Protein AF-A0A060BVT8-F1 (afdb_monomer_lite)

Secondary structure (DSSP, 8-state):
-TTS--HHHHHHHHHHHHHHHHHHHHHTT-SEEEEEES-TTTTT-HHHHHHHHHHHHTT--SEEEEEEETT-TTT---GGGSSEEEEE--PPTT-HHHHHHHHHHHHTT-

pLDDT: mean 96.64, std 4.92, range [56.16, 98.88]

Structure (mmCIF, N/CA/C/O backbone):
data_AF-A0A060BVT8-F1
#
_entry.id   AF-A0A060BVT8-F1
#
loop_
_atom_site.group_PDB
_atom_site.id
_atom_site.type_symbol
_atom_site.label_atom_id
_atom_site.label_alt_id
_atom_site.label_comp_id
_atom_site.label_asym_id
_atom_site.label_entity_id
_atom_site.label_seq_id
_atom_site.pdbx_PDB_ins_code
_atom_site.Cartn_x
_atom_site.Cartn_y
_atom_site.Cartn_z
_atom_site.occupancy
_atom_site.B_iso_or_equiv
_atom_site.auth_seq_id
_atom_site.auth_comp_id
_atom_site.auth_asym_id
_atom_site.auth_atom_id
_atom_site.pdbx_PDB_model_num
ATOM 1 N N . MET A 1 1 ? 22.708 14.848 -7.211 1.00 56.16 1 MET A N 1
ATOM 2 C CA . MET A 1 1 ? 24.062 15.004 -7.795 1.00 56.16 1 MET A CA 1
ATOM 3 C C . MET A 1 1 ? 24.484 13.706 -8.469 1.00 56.16 1 MET A C 1
ATOM 5 O O . MET A 1 1 ? 23.975 12.660 -8.077 1.00 56.16 1 MET A O 1
ATOM 9 N N . PRO A 1 2 ? 25.387 13.716 -9.464 1.00 77.25 2 PRO A N 1
ATOM 10 C CA . PRO A 1 2 ? 25.990 12.476 -9.952 1.00 77.25 2 PRO A CA 1
ATOM 11 C C . PRO A 1 2 ? 26.591 11.683 -8.779 1.00 77.25 2 PRO A C 1
ATOM 13 O O . PRO A 1 2 ? 27.374 12.239 -8.013 1.00 77.25 2 PRO A O 1
ATOM 16 N N . GLY A 1 3 ? 26.193 10.418 -8.620 1.00 85.56 3 GLY A N 1
ATOM 17 C CA . GLY A 1 3 ? 26.667 9.530 -7.548 1.00 85.56 3 GLY A CA 1
ATOM 18 C C . GLY A 1 3 ? 25.861 9.546 -6.241 1.00 85.56 3 GLY A C 1
ATOM 19 O O . GLY A 1 3 ? 26.160 8.748 -5.358 1.00 85.56 3 GLY A O 1
ATOM 20 N N . GLU A 1 4 ? 24.839 10.395 -6.104 1.00 91.50 4 GLU A N 1
ATOM 21 C CA . GLU A 1 4 ? 23.924 10.336 -4.953 1.00 91.50 4 GLU A CA 1
ATOM 22 C C . GLU A 1 4 ? 22.841 9.261 -5.134 1.00 91.50 4 GLU A C 1
ATOM 24 O O . GLU A 1 4 ? 22.400 9.028 -6.265 1.00 91.50 4 GLU A O 1
ATOM 29 N N . PRO A 1 5 ? 22.379 8.634 -4.034 1.00 93.00 5 PRO A N 1
ATOM 30 C CA . PRO A 1 5 ? 21.299 7.661 -4.083 1.00 93.00 5 PRO A CA 1
ATOM 31 C C . PRO A 1 5 ? 19.998 8.301 -4.579 1.00 93.00 5 PRO A C 1
ATOM 33 O O . PRO A 1 5 ? 19.650 9.421 -4.197 1.00 93.00 5 PRO A O 1
ATOM 36 N N . THR A 1 6 ? 19.261 7.574 -5.417 1.00 96.19 6 THR A N 1
ATOM 37 C CA . THR A 1 6 ? 17.996 8.042 -5.997 1.00 96.19 6 THR A CA 1
ATOM 38 C C . THR A 1 6 ? 16.804 7.228 -5.508 1.00 96.19 6 THR A C 1
ATOM 40 O O . THR A 1 6 ? 16.924 6.063 -5.125 1.00 96.19 6 THR A O 1
ATOM 43 N N . TRP A 1 7 ? 15.610 7.818 -5.603 1.00 96.75 7 TRP A N 1
ATOM 44 C CA . TRP A 1 7 ? 14.359 7.089 -5.388 1.00 96.75 7 TRP A CA 1
ATOM 45 C C . TRP A 1 7 ? 14.207 5.891 -6.317 1.00 96.75 7 TRP A C 1
ATOM 47 O O . TRP A 1 7 ? 13.639 4.885 -5.924 1.00 96.75 7 TRP A O 1
ATOM 57 N N . GLU A 1 8 ? 14.709 5.978 -7.546 1.00 95.94 8 GLU A N 1
ATOM 58 C CA . GLU A 1 8 ? 14.673 4.855 -8.480 1.00 95.94 8 GLU A CA 1
ATOM 59 C C . GLU A 1 8 ? 15.509 3.674 -7.983 1.00 95.94 8 GLU A C 1
ATOM 61 O O . GLU A 1 8 ? 15.018 2.550 -7.973 1.00 95.94 8 GLU A O 1
ATOM 66 N N . GLN A 1 9 ? 16.725 3.928 -7.493 1.00 96.94 9 GLN A N 1
ATOM 67 C CA . GLN A 1 9 ? 17.570 2.881 -6.913 1.00 96.94 9 GLN A CA 1
ATOM 68 C C . GLN A 1 9 ? 16.936 2.276 -5.658 1.00 96.94 9 GLN A C 1
ATOM 70 O O . GLN A 1 9 ? 16.948 1.059 -5.488 1.00 96.94 9 GLN A O 1
ATOM 75 N N . TRP A 1 10 ? 16.357 3.119 -4.800 1.00 98.00 10 TRP A N 1
ATOM 76 C CA . TRP A 1 10 ? 15.683 2.657 -3.591 1.00 98.00 10 TRP A CA 1
ATOM 77 C C . TRP A 1 10 ? 14.454 1.796 -3.916 1.00 98.00 10 TRP A C 1
ATOM 79 O O . TRP A 1 10 ? 14.347 0.689 -3.400 1.00 98.00 10 TRP A O 1
ATOM 89 N N . PHE A 1 11 ? 13.567 2.250 -4.812 1.00 98.44 11 PHE A N 1
ATOM 90 C CA . PHE A 1 11 ? 12.366 1.496 -5.194 1.00 98.44 11 PHE A CA 1
ATOM 91 C C . PHE A 1 11 ? 12.697 0.213 -5.957 1.00 98.44 11 PHE A C 1
ATOM 93 O O . PHE A 1 11 ? 11.959 -0.753 -5.821 1.00 98.44 11 PHE A O 1
ATOM 100 N N . ALA A 1 12 ? 13.795 0.170 -6.717 1.00 98.06 12 ALA A N 1
ATOM 101 C CA . ALA A 1 12 ? 14.254 -1.071 -7.334 1.00 98.06 12 ALA A CA 1
ATOM 102 C C . ALA A 1 12 ? 14.640 -2.106 -6.264 1.00 98.06 12 ALA A C 1
ATOM 104 O O . ALA A 1 12 ? 14.135 -3.223 -6.278 1.00 98.06 12 ALA A O 1
ATOM 105 N N . ALA A 1 13 ? 15.472 -1.721 -5.290 1.00 98.31 13 ALA A N 1
ATOM 106 C CA . ALA A 1 13 ? 15.884 -2.626 -4.216 1.00 98.31 13 ALA A CA 1
ATOM 107 C C . ALA A 1 13 ? 14.714 -3.032 -3.303 1.00 98.31 13 ALA A C 1
ATOM 109 O O . ALA A 1 13 ? 14.588 -4.196 -2.928 1.00 98.31 13 ALA A O 1
ATOM 110 N N . TYR A 1 14 ? 13.849 -2.078 -2.957 1.00 98.69 14 TYR A N 1
ATOM 111 C CA . TYR A 1 14 ? 12.656 -2.333 -2.155 1.00 98.69 14 TYR A CA 1
ATOM 112 C C . TYR A 1 14 ? 11.645 -3.214 -2.896 1.00 98.69 14 TYR A C 1
ATOM 114 O O . TYR A 1 14 ? 11.069 -4.121 -2.304 1.00 98.69 14 TYR A O 1
ATOM 122 N N . GLY A 1 15 ? 11.470 -2.990 -4.199 1.00 98.62 15 GLY A N 1
ATOM 123 C CA . GLY A 1 15 ? 10.571 -3.776 -5.033 1.00 98.62 15 GLY A CA 1
ATOM 124 C C . GLY A 1 15 ? 10.954 -5.249 -5.086 1.00 98.62 15 GLY A C 1
ATOM 125 O O . GLY A 1 15 ? 10.082 -6.091 -4.914 1.00 98.62 15 GLY A O 1
ATOM 126 N N . GLU A 1 16 ? 12.244 -5.577 -5.211 1.00 98.69 16 GLU A N 1
ATOM 127 C CA . GLU A 1 16 ? 12.707 -6.974 -5.150 1.00 98.69 16 GLU A CA 1
ATOM 128 C C . GLU A 1 16 ? 12.328 -7.655 -3.824 1.00 98.69 16 GLU A C 1
ATOM 130 O O . GLU A 1 16 ? 11.846 -8.787 -3.821 1.00 98.69 16 GLU A O 1
ATOM 135 N N . LEU A 1 17 ? 12.480 -6.948 -2.696 1.00 98.62 17 LEU A N 1
ATOM 136 C CA . LEU A 1 17 ? 12.087 -7.459 -1.379 1.00 98.62 17 LEU A CA 1
ATOM 137 C C . LEU A 1 17 ? 10.576 -7.727 -1.302 1.00 98.62 17 LEU A C 1
ATOM 139 O O . LEU A 1 17 ? 10.155 -8.780 -0.822 1.00 98.62 17 LEU A O 1
ATOM 143 N N . VAL A 1 18 ? 9.762 -6.777 -1.763 1.00 98.81 18 VAL A N 1
ATOM 144 C CA . VAL A 1 18 ? 8.297 -6.891 -1.723 1.00 98.81 18 VAL A CA 1
ATOM 145 C C . VAL A 1 18 ? 7.801 -7.977 -2.680 1.00 98.81 18 VAL A C 1
ATOM 147 O O . VAL A 1 18 ? 6.891 -8.719 -2.324 1.00 98.81 18 VAL A O 1
ATOM 150 N N . LEU A 1 19 ? 8.412 -8.126 -3.858 1.00 98.81 19 LEU A N 1
ATOM 151 C CA . LEU A 1 19 ? 8.060 -9.179 -4.814 1.00 98.81 19 LEU A CA 1
ATOM 152 C C . LEU A 1 19 ? 8.397 -10.574 -4.296 1.00 98.81 19 LEU A C 1
ATOM 154 O O . LEU A 1 19 ? 7.628 -11.504 -4.524 1.00 98.81 19 LEU A O 1
ATOM 158 N N . GLU A 1 20 ? 9.507 -10.732 -3.577 1.00 98.69 20 GLU A N 1
ATOM 159 C CA . GLU A 1 20 ? 9.816 -12.007 -2.931 1.00 98.69 20 GLU A CA 1
ATOM 160 C C . GLU A 1 20 ? 8.779 -12.347 -1.854 1.00 98.69 20 GLU A C 1
ATOM 162 O O . GLU A 1 20 ? 8.248 -13.458 -1.832 1.00 98.69 20 GLU A O 1
ATOM 167 N N . ALA A 1 21 ? 8.402 -11.368 -1.026 1.00 98.75 21 ALA A N 1
ATOM 168 C CA . ALA A 1 21 ? 7.323 -11.543 -0.057 1.00 98.75 21 ALA A CA 1
ATOM 169 C C . ALA A 1 21 ? 5.976 -11.857 -0.734 1.00 98.75 21 ALA A C 1
ATOM 171 O O . ALA A 1 21 ? 5.223 -12.684 -0.226 1.00 98.75 21 ALA A O 1
ATOM 172 N N . ALA A 1 22 ? 5.688 -11.252 -1.889 1.00 98.88 22 ALA A N 1
ATOM 173 C CA . ALA A 1 22 ? 4.472 -11.504 -2.659 1.00 98.88 22 ALA A CA 1
ATOM 174 C C . ALA A 1 22 ? 4.413 -12.935 -3.213 1.00 98.88 22 ALA A C 1
ATOM 176 O O . ALA A 1 22 ? 3.370 -13.577 -3.124 1.00 98.88 22 ALA A O 1
ATOM 177 N N . ARG A 1 23 ? 5.533 -13.473 -3.715 1.00 98.81 23 ARG A N 1
ATOM 178 C CA . ARG A 1 23 ? 5.612 -14.880 -4.153 1.00 98.81 23 ARG A CA 1
ATOM 179 C C . ARG A 1 23 ? 5.379 -15.847 -2.996 1.00 98.81 23 ARG A C 1
ATOM 181 O O . ARG A 1 23 ? 4.651 -16.819 -3.162 1.00 98.81 23 ARG A O 1
ATOM 188 N N . VAL A 1 24 ? 5.953 -15.559 -1.826 1.00 98.81 24 VAL A N 1
ATOM 189 C CA . VAL A 1 24 ? 5.706 -16.355 -0.614 1.00 98.81 24 VAL A CA 1
ATOM 190 C C . VAL A 1 24 ? 4.239 -16.254 -0.196 1.00 98.81 24 VAL A C 1
ATOM 192 O O . VAL A 1 24 ? 3.632 -17.271 0.120 1.00 98.81 24 VAL A O 1
ATOM 195 N N . ALA A 1 25 ? 3.654 -15.053 -0.223 1.00 98.81 25 ALA A N 1
ATOM 196 C CA . ALA A 1 25 ? 2.245 -14.832 0.095 1.00 98.81 25 ALA A CA 1
ATOM 197 C C . ALA A 1 25 ? 1.315 -15.627 -0.836 1.00 98.81 25 ALA A C 1
ATOM 199 O O . ALA A 1 25 ? 0.351 -16.223 -0.359 1.00 98.81 25 ALA A O 1
ATOM 200 N N . GLU A 1 26 ? 1.631 -15.691 -2.131 1.00 98.81 26 GLU A N 1
ATOM 201 C CA . GLU A 1 26 ? 0.915 -16.528 -3.099 1.00 98.81 26 GLU A CA 1
ATOM 202 C C . GLU A 1 26 ? 1.069 -18.022 -2.773 1.00 98.81 26 GLU A C 1
ATOM 204 O O . GLU A 1 26 ? 0.075 -18.741 -2.705 1.00 98.81 26 GLU A O 1
ATOM 209 N N . GLU A 1 27 ? 2.294 -18.490 -2.509 1.00 98.75 27 GLU A N 1
ATOM 210 C CA . GLU A 1 27 ? 2.575 -19.903 -2.210 1.00 98.75 27 GLU A CA 1
ATOM 211 C C . GLU A 1 27 ? 1.824 -20.402 -0.968 1.00 98.75 27 GLU A C 1
ATOM 213 O O . GLU A 1 27 ? 1.288 -21.513 -0.965 1.00 98.75 27 GLU A O 1
ATOM 218 N N . VAL A 1 28 ? 1.766 -19.585 0.086 1.00 98.62 28 VAL A N 1
ATOM 219 C CA . VAL A 1 28 ? 1.086 -19.950 1.338 1.00 98.62 28 VAL A CA 1
ATOM 220 C C . VAL A 1 28 ? -0.415 -19.654 1.317 1.00 98.62 28 VAL A C 1
ATOM 222 O O . VAL A 1 28 ? -1.102 -19.986 2.282 1.00 98.62 28 VAL A O 1
ATOM 225 N N . GLY A 1 29 ? -0.928 -19.036 0.248 1.00 98.50 29 GLY A N 1
ATOM 226 C CA . GLY A 1 29 ? -2.329 -18.636 0.138 1.00 98.50 29 GLY A CA 1
ATOM 227 C C . GLY A 1 29 ? -2.737 -17.560 1.146 1.00 98.50 29 GLY A C 1
ATOM 228 O O . GLY A 1 29 ? -3.847 -17.612 1.670 1.00 98.50 29 GLY A O 1
ATOM 229 N N . ALA A 1 30 ? -1.844 -16.613 1.450 1.00 98.62 30 ALA A N 1
ATOM 230 C CA . ALA A 1 30 ? -2.140 -15.510 2.358 1.00 98.62 30 ALA A CA 1
ATOM 231 C C . ALA A 1 30 ? -3.296 -14.655 1.818 1.00 98.62 30 ALA A C 1
ATOM 233 O O . ALA A 1 30 ? -3.312 -14.285 0.642 1.00 98.62 30 ALA A O 1
ATOM 234 N N . GLU A 1 31 ? -4.236 -14.282 2.686 1.00 98.50 31 GLU A N 1
ATOM 235 C CA . GLU A 1 31 ? -5.439 -13.547 2.287 1.00 98.50 31 GLU A CA 1
ATOM 236 C C . GLU A 1 31 ? -5.150 -12.097 1.879 1.00 98.50 31 GLU A C 1
ATOM 238 O O . GLU A 1 31 ? -5.885 -11.524 1.071 1.00 98.50 31 GLU A O 1
ATOM 243 N N . MET A 1 32 ? -4.096 -11.498 2.441 1.00 98.62 32 MET A N 1
ATOM 244 C CA . MET A 1 32 ? -3.720 -10.115 2.169 1.00 98.62 32 MET A CA 1
ATOM 245 C C . MET A 1 32 ? -2.213 -9.875 2.322 1.00 98.62 32 MET A C 1
ATOM 247 O O . MET A 1 32 ? -1.579 -10.389 3.246 1.00 98.62 32 MET A O 1
ATOM 251 N N . LEU A 1 33 ? -1.666 -9.012 1.464 1.00 98.81 33 LEU A N 1
ATOM 252 C CA . LEU A 1 33 ? -0.291 -8.521 1.501 1.00 98.81 33 LEU A CA 1
ATOM 253 C C . LEU A 1 33 ? -0.262 -6.998 1.676 1.00 98.81 33 LEU A C 1
ATOM 255 O O . LEU A 1 33 ? -0.913 -6.254 0.944 1.00 98.81 33 LEU A O 1
ATOM 259 N N . CYS A 1 34 ? 0.562 -6.525 2.610 1.00 98.69 34 CYS A N 1
ATOM 260 C CA . CYS A 1 34 ? 0.841 -5.105 2.797 1.00 98.69 34 CYS A CA 1
ATOM 261 C C . CYS A 1 34 ? 2.148 -4.725 2.088 1.00 98.69 34 CYS A C 1
ATOM 263 O O . CYS A 1 34 ? 3.215 -5.210 2.467 1.00 98.69 34 CYS A O 1
ATOM 265 N N . VAL A 1 35 ? 2.080 -3.860 1.071 1.00 98.56 35 VAL A N 1
ATOM 266 C CA . VAL A 1 35 ? 3.247 -3.503 0.236 1.00 98.56 35 VAL A CA 1
ATOM 267 C C . VAL A 1 35 ? 4.128 -2.411 0.837 1.00 98.56 35 VAL A C 1
ATOM 269 O O . VAL A 1 35 ? 5.166 -2.093 0.268 1.00 98.56 35 VAL A O 1
ATOM 272 N N . GLY A 1 36 ? 3.728 -1.826 1.968 1.00 98.38 36 GLY A N 1
ATOM 273 C CA . GLY A 1 36 ? 4.497 -0.798 2.661 1.00 98.38 36 GLY A CA 1
ATOM 274 C C . GLY A 1 36 ? 3.842 -0.325 3.953 1.00 98.38 36 GLY A C 1
ATOM 275 O O . GLY A 1 36 ? 2.634 -0.458 4.128 1.00 98.38 36 GLY A O 1
ATOM 276 N N . CYS A 1 37 ? 4.657 0.212 4.862 1.00 98.38 37 CYS A N 1
ATOM 277 C CA . CYS A 1 37 ? 4.231 0.640 6.191 1.00 98.38 37 CYS A CA 1
ATOM 278 C C . CYS A 1 37 ? 4.880 1.982 6.560 1.00 98.38 37 CYS A C 1
ATOM 280 O O . CYS A 1 37 ? 6.102 2.063 6.654 1.00 98.38 37 CYS A O 1
ATOM 282 N N . GLU A 1 38 ? 4.060 3.018 6.748 1.00 97.94 38 GLU A N 1
ATOM 283 C CA . GLU A 1 38 ? 4.424 4.350 7.257 1.00 97.94 38 GLU A CA 1
ATOM 284 C C . GLU A 1 38 ? 5.540 5.054 6.468 1.00 97.94 38 GLU A C 1
ATOM 286 O O . GLU A 1 38 ? 6.361 5.794 7.018 1.00 97.94 38 GLU A O 1
ATOM 291 N N . MET A 1 39 ? 5.575 4.871 5.147 1.00 97.50 39 MET A N 1
ATOM 292 C CA . MET A 1 39 ? 6.644 5.401 4.299 1.00 97.50 39 MET A CA 1
ATOM 293 C C . MET A 1 39 ? 6.397 6.867 3.912 1.00 97.50 39 MET A C 1
ATOM 295 O O . MET A 1 39 ? 6.512 7.238 2.749 1.00 97.50 39 MET A O 1
ATOM 299 N N . VAL A 1 40 ? 6.118 7.728 4.899 1.00 97.00 40 VAL A N 1
ATOM 300 C CA . VAL A 1 40 ? 5.621 9.111 4.716 1.00 97.00 40 VAL A CA 1
ATOM 301 C C . VAL A 1 40 ? 6.431 9.923 3.699 1.00 97.00 40 VAL A C 1
ATOM 303 O O . VAL A 1 40 ? 5.889 10.657 2.876 1.00 97.00 40 VAL A O 1
ATOM 306 N N . MET A 1 41 ? 7.758 9.776 3.709 1.00 97.19 41 MET A N 1
ATOM 307 C CA . MET A 1 41 ? 8.642 10.507 2.790 1.00 97.19 41 MET A CA 1
ATOM 308 C C . MET A 1 41 ? 8.582 10.005 1.340 1.00 97.19 41 MET A C 1
ATOM 310 O O . MET A 1 41 ? 8.979 10.736 0.430 1.00 97.19 41 MET A O 1
ATOM 314 N N . SER A 1 42 ? 8.124 8.773 1.116 1.00 97.44 42 SER A N 1
ATOM 315 C CA . SER A 1 42 ? 7.942 8.185 -0.210 1.00 97.44 42 SER A CA 1
ATOM 316 C C . SER A 1 42 ? 6.490 8.194 -0.687 1.00 97.44 42 SER A C 1
ATOM 318 O O . SER A 1 42 ? 6.279 7.888 -1.856 1.00 97.44 42 SER A O 1
ATOM 320 N N . ASP A 1 43 ? 5.506 8.585 0.133 1.00 96.81 43 ASP A N 1
ATOM 321 C CA . ASP A 1 43 ? 4.081 8.623 -0.253 1.00 96.81 43 ASP A CA 1
ATOM 322 C C . ASP A 1 43 ? 3.855 9.396 -1.565 1.00 96.81 43 ASP A C 1
ATOM 324 O O . ASP A 1 43 ? 3.122 8.943 -2.443 1.00 96.81 43 ASP A O 1
ATOM 328 N N . GLY A 1 44 ? 4.569 10.516 -1.745 1.00 97.12 44 GLY A N 1
ATOM 329 C CA . GLY A 1 44 ? 4.526 11.339 -2.960 1.00 97.12 44 GLY A CA 1
ATOM 330 C C . GLY A 1 44 ? 5.242 10.744 -4.183 1.00 97.12 44 GLY A C 1
ATOM 331 O O . GLY A 1 44 ? 5.203 11.330 -5.264 1.00 97.12 44 GLY A O 1
ATOM 332 N N . GLN A 1 45 ? 5.900 9.588 -4.060 1.00 98.00 45 GLN A N 1
ATOM 333 C CA . GLN A 1 45 ? 6.491 8.844 -5.181 1.00 98.00 45 GLN A CA 1
ATOM 334 C C . GLN A 1 45 ? 5.434 7.979 -5.889 1.00 98.00 45 GLN A C 1
ATOM 336 O O . GLN A 1 45 ? 5.681 6.817 -6.206 1.00 98.00 45 GLN A O 1
ATOM 341 N N . GLU A 1 46 ? 4.263 8.561 -6.159 1.00 98.06 46 GLU A N 1
ATOM 342 C CA . GLU A 1 46 ? 3.056 7.884 -6.651 1.00 98.06 46 GLU A CA 1
ATOM 343 C C . GLU A 1 46 ? 3.328 6.938 -7.830 1.00 98.06 46 GLU A C 1
ATOM 345 O O . GLU A 1 46 ? 2.986 5.759 -7.777 1.00 98.06 46 GLU A O 1
ATOM 350 N N . ALA A 1 47 ? 4.010 7.411 -8.879 1.00 98.50 47 ALA A N 1
ATOM 351 C CA . ALA A 1 47 ? 4.290 6.588 -10.059 1.00 98.50 47 ALA A CA 1
ATOM 352 C C . ALA A 1 47 ? 5.117 5.328 -9.735 1.00 98.50 47 ALA A C 1
ATOM 354 O O . ALA A 1 47 ? 4.981 4.305 -10.405 1.00 98.50 47 ALA A O 1
ATOM 355 N N . ARG A 1 48 ? 5.974 5.389 -8.707 1.00 98.62 48 ARG A N 1
ATOM 356 C CA . ARG A 1 48 ? 6.804 4.258 -8.272 1.00 98.62 48 ARG A CA 1
ATOM 357 C C . ARG A 1 48 ? 6.004 3.280 -7.416 1.00 98.62 48 ARG A C 1
ATOM 359 O O . ARG A 1 48 ? 6.128 2.080 -7.632 1.00 98.62 48 ARG A O 1
ATOM 366 N N . TRP A 1 49 ? 5.145 3.781 -6.528 1.00 98.69 49 TRP A N 1
ATOM 367 C CA . TRP A 1 49 ? 4.206 2.952 -5.768 1.00 98.69 49 TRP A CA 1
ATOM 368 C C . TRP A 1 49 ? 3.237 2.202 -6.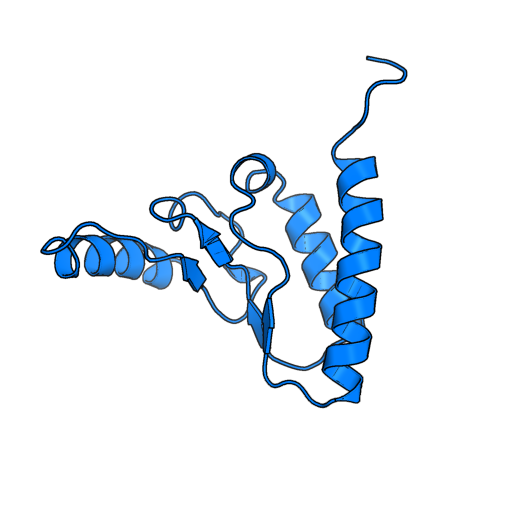678 1.00 98.69 49 TRP A C 1
ATOM 370 O O . TRP A 1 49 ? 3.126 0.984 -6.574 1.00 98.69 49 TRP A O 1
ATOM 380 N N . ARG A 1 50 ? 2.620 2.892 -7.644 1.00 98.75 50 ARG A N 1
ATOM 381 C CA . ARG A 1 50 ? 1.728 2.263 -8.631 1.00 98.75 50 ARG A CA 1
ATOM 382 C C . ARG A 1 50 ? 2.432 1.172 -9.43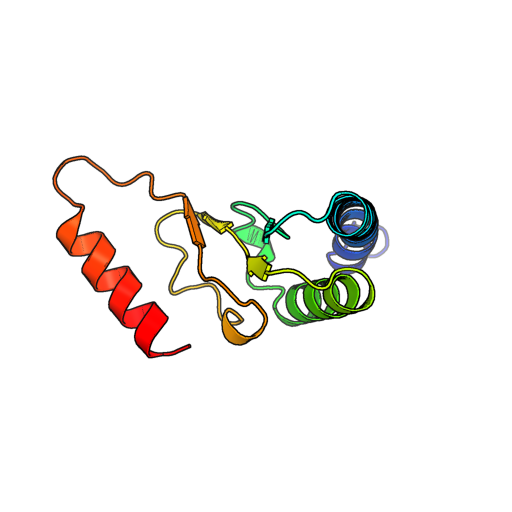4 1.00 98.75 50 ARG A C 1
ATOM 384 O O . ARG A 1 50 ? 1.861 0.106 -9.644 1.00 98.75 50 ARG A O 1
ATOM 391 N N . ARG A 1 51 ? 3.680 1.416 -9.854 1.00 98.75 51 ARG A N 1
ATOM 392 C CA . ARG A 1 51 ? 4.492 0.401 -10.538 1.00 98.75 51 ARG A CA 1
ATOM 393 C C . ARG A 1 51 ? 4.750 -0.810 -9.641 1.00 98.75 51 ARG A C 1
ATOM 395 O O . ARG A 1 51 ? 4.524 -1.925 -10.086 1.00 98.75 51 ARG A O 1
ATOM 402 N N . LEU A 1 52 ? 5.164 -0.592 -8.392 1.00 98.88 52 LEU A N 1
ATOM 403 C CA . LEU A 1 52 ? 5.395 -1.678 -7.440 1.00 98.88 52 LEU A CA 1
ATOM 404 C C . LEU A 1 52 ? 4.129 -2.515 -7.217 1.00 98.88 52 LEU A C 1
ATOM 406 O O . LEU A 1 52 ? 4.191 -3.738 -7.261 1.00 98.88 52 LEU A O 1
ATOM 410 N N . VAL A 1 53 ? 2.977 -1.871 -7.025 1.00 98.81 53 VAL A N 1
ATOM 411 C CA . VAL A 1 53 ? 1.704 -2.582 -6.864 1.00 98.81 53 VAL A CA 1
ATOM 412 C C . VAL A 1 53 ? 1.367 -3.391 -8.118 1.00 98.81 53 VAL A C 1
ATOM 414 O O . VAL A 1 53 ? 0.996 -4.554 -7.998 1.00 98.81 53 VAL A O 1
ATOM 417 N N . ALA A 1 54 ? 1.556 -2.835 -9.318 1.00 98.81 54 ALA A N 1
ATOM 418 C CA . ALA A 1 54 ? 1.349 -3.575 -10.564 1.00 98.81 54 ALA A CA 1
ATOM 419 C C . ALA A 1 54 ? 2.278 -4.799 -10.683 1.00 98.81 54 ALA A C 1
ATOM 421 O O . ALA A 1 54 ? 1.819 -5.876 -11.066 1.00 98.81 54 ALA A O 1
ATOM 422 N N . ASP A 1 55 ? 3.552 -4.656 -10.309 1.00 98.81 55 ASP A N 1
ATOM 423 C CA . ASP A 1 55 ? 4.517 -5.758 -10.306 1.00 98.81 55 ASP A CA 1
ATOM 424 C C . ASP A 1 55 ? 4.113 -6.842 -9.279 1.00 98.81 55 ASP A C 1
ATOM 426 O O . ASP A 1 55 ? 4.180 -8.033 -9.580 1.00 98.81 55 ASP A O 1
ATOM 430 N N . VAL A 1 56 ? 3.617 -6.452 -8.095 1.00 98.88 56 VAL A N 1
ATOM 431 C CA . VAL A 1 56 ? 3.077 -7.376 -7.074 1.00 98.88 56 VAL A CA 1
ATOM 432 C C . VAL A 1 56 ? 1.872 -8.149 -7.606 1.00 98.88 56 VAL A C 1
ATOM 434 O O . VAL A 1 56 ? 1.817 -9.368 -7.459 1.00 98.88 56 VAL A O 1
ATOM 437 N N . ARG A 1 57 ? 0.935 -7.480 -8.287 1.00 98.75 57 ARG A N 1
ATOM 438 C CA . ARG A 1 57 ? -0.247 -8.129 -8.886 1.00 98.75 57 ARG A CA 1
ATOM 439 C C . ARG A 1 57 ? 0.096 -9.154 -9.959 1.00 98.75 57 ARG A C 1
ATOM 441 O O . ARG A 1 57 ? -0.704 -10.044 -10.222 1.00 98.75 57 ARG A O 1
ATOM 448 N N . ALA A 1 58 ? 1.265 -9.042 -10.587 1.00 98.69 58 ALA A N 1
ATOM 449 C CA . ALA A 1 58 ? 1.714 -10.031 -11.558 1.00 98.69 58 ALA A CA 1
ATOM 450 C C . ALA A 1 58 ? 2.107 -11.372 -10.908 1.00 98.69 58 ALA A C 1
ATOM 452 O O . ALA A 1 58 ? 2.206 -12.372 -11.618 1.00 98.69 58 ALA A O 1
ATOM 453 N N . VAL A 1 59 ? 2.346 -11.399 -9.589 1.00 98.75 59 VAL A N 1
ATOM 454 C CA . VAL A 1 59 ? 2.835 -12.585 -8.861 1.00 98.75 59 VAL A CA 1
ATOM 455 C C . VAL A 1 59 ? 1.998 -12.976 -7.641 1.00 98.75 59 VAL A C 1
ATOM 457 O O . VAL A 1 59 ? 2.240 -14.041 -7.086 1.00 98.75 59 VAL A O 1
ATOM 460 N N . TYR A 1 60 ? 1.041 -12.145 -7.225 1.00 98.88 60 TYR A N 1
ATOM 461 C CA . TYR A 1 60 ? 0.177 -12.381 -6.070 1.00 98.88 60 TYR A CA 1
ATOM 462 C C . TYR A 1 60 ? -1.276 -12.013 -6.387 1.00 98.88 60 TYR A C 1
ATOM 464 O O . TYR A 1 60 ? -1.561 -10.918 -6.881 1.00 98.88 60 TYR A O 1
ATOM 472 N N . SER A 1 61 ? -2.186 -12.943 -6.102 1.00 98.56 61 SER A N 1
ATOM 473 C CA . SER A 1 61 ? -3.602 -12.880 -6.484 1.00 98.56 61 SER A CA 1
ATOM 474 C C . SER A 1 61 ? -4.547 -12.428 -5.364 1.00 98.56 61 SER A C 1
ATOM 476 O O . SER A 1 61 ? -5.708 -12.118 -5.640 1.00 98.56 61 SER A O 1
ATOM 478 N N . GLY A 1 62 ? -4.068 -12.379 -4.116 1.00 98.62 62 GLY A N 1
ATOM 479 C CA . GLY A 1 62 ? -4.852 -11.951 -2.957 1.00 98.62 62 GLY A CA 1
ATOM 480 C C . GLY A 1 62 ? -4.996 -10.431 -2.823 1.00 98.62 62 GLY A C 1
ATOM 481 O O . GLY A 1 62 ? -4.668 -9.660 -3.733 1.00 98.62 62 GLY A O 1
ATOM 482 N N . LEU A 1 63 ? -5.508 -9.995 -1.667 1.00 98.81 63 LEU A N 1
ATOM 483 C CA . LEU A 1 63 ? -5.760 -8.578 -1.404 1.00 98.81 63 LEU A CA 1
ATOM 484 C C . LEU A 1 63 ? -4.452 -7.815 -1.198 1.00 98.81 63 LEU A C 1
ATOM 486 O O . LEU A 1 63 ? -3.581 -8.245 -0.446 1.00 98.81 63 LEU A O 1
ATOM 490 N N . VAL A 1 64 ? -4.323 -6.644 -1.806 1.00 98.81 64 VAL A N 1
ATOM 491 C CA . VAL A 1 64 ? -3.160 -5.769 -1.627 1.00 98.81 64 VAL A CA 1
ATOM 492 C C . VAL A 1 64 ? -3.573 -4.527 -0.846 1.00 98.81 64 VAL A C 1
ATOM 494 O O . VAL A 1 64 ? -4.580 -3.901 -1.165 1.00 98.81 64 VAL A O 1
ATOM 497 N N . THR A 1 65 ? -2.778 -4.150 0.156 1.00 98.75 65 THR A N 1
ATOM 498 C CA . THR A 1 65 ? -2.962 -2.927 0.954 1.00 98.75 65 THR A CA 1
ATOM 499 C C . THR A 1 65 ? -1.657 -2.144 1.081 1.00 98.75 65 THR A C 1
ATOM 501 O O . THR A 1 65 ? -0.565 -2.694 0.912 1.00 98.75 65 THR A O 1
ATOM 504 N N . TYR A 1 66 ? -1.762 -0.867 1.436 1.00 98.69 66 TYR A N 1
ATOM 505 C CA . TYR A 1 66 ? -0.651 -0.044 1.912 1.00 98.69 66 TYR A CA 1
ATOM 506 C C . TYR A 1 66 ? -1.029 0.569 3.258 1.00 98.69 66 TYR A C 1
ATOM 508 O O . TYR A 1 66 ? -2.108 1.134 3.388 1.00 98.69 66 TYR A O 1
ATOM 516 N N . ASN A 1 67 ? -0.153 0.464 4.256 1.00 98.56 67 ASN A N 1
ATOM 517 C CA . ASN A 1 67 ? -0.403 0.999 5.588 1.00 98.56 67 ASN A CA 1
ATOM 518 C C . ASN A 1 67 ? 0.257 2.376 5.728 1.00 98.56 67 ASN A C 1
ATOM 520 O O . ASN A 1 67 ? 1.456 2.447 6.002 1.00 98.56 67 ASN A O 1
ATOM 524 N N . CYS A 1 68 ? -0.490 3.473 5.610 1.00 97.69 68 CYS A N 1
ATOM 525 C CA . CYS A 1 68 ? 0.077 4.806 5.853 1.00 97.69 68 CYS A CA 1
ATOM 526 C C . CYS A 1 68 ? 0.208 5.116 7.361 1.00 97.69 68 CYS A C 1
ATOM 528 O O . CYS A 1 68 ? -0.390 4.447 8.204 1.00 97.69 68 CYS A O 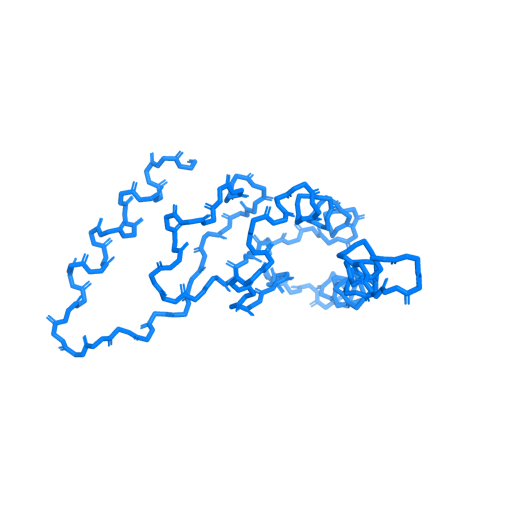1
ATOM 530 N N . ASP A 1 69 ? 0.983 6.144 7.724 1.00 97.88 69 ASP A N 1
ATOM 531 C CA . ASP A 1 69 ? 0.998 6.635 9.113 1.00 97.88 69 ASP A CA 1
ATOM 532 C C . ASP A 1 69 ? -0.313 7.374 9.440 1.00 97.88 69 ASP A C 1
ATOM 534 O O . ASP A 1 69 ? -1.034 7.836 8.546 1.00 97.88 69 ASP A O 1
ATOM 538 N N . LYS A 1 70 ? -0.610 7.518 10.735 1.00 94.94 70 LYS A N 1
ATOM 539 C CA . LYS A 1 70 ? -1.682 8.390 11.233 1.00 94.94 70 LYS A CA 1
ATOM 540 C C . LYS A 1 70 ? -1.590 9.780 10.597 1.00 94.94 70 LYS A C 1
ATOM 542 O O . LYS A 1 70 ? -0.507 10.358 10.444 1.00 94.94 70 LYS A O 1
ATOM 547 N N . TYR A 1 71 ? -2.745 10.346 10.273 1.00 96.12 71 TYR A N 1
ATOM 548 C CA . TYR A 1 71 ? -2.864 11.663 9.638 1.00 96.12 71 TYR A CA 1
ATOM 549 C C . TYR A 1 71 ? -2.276 11.770 8.221 1.00 96.12 71 TYR A C 1
ATOM 551 O O . TYR A 1 71 ? -2.126 12.888 7.728 1.00 96.12 71 TYR A O 1
ATOM 559 N N . GLN A 1 72 ? -1.914 10.655 7.575 1.00 97.12 72 GLN A N 1
ATOM 560 C CA . GLN A 1 72 ? -1.478 10.649 6.171 1.00 97.12 72 GLN A CA 1
ATOM 561 C C . GLN A 1 72 ? -2.546 10.121 5.207 1.00 97.12 72 GLN A C 1
ATOM 563 O O . GLN A 1 72 ? -2.317 10.135 4.000 1.00 97.12 72 GLN A O 1
ATOM 568 N N . GLU A 1 73 ? -3.710 9.683 5.695 1.00 97.12 73 GLU A N 1
ATOM 569 C CA . GLU A 1 73 ? -4.747 9.068 4.856 1.00 97.12 73 GLU A CA 1
ATOM 570 C C . GLU A 1 73 ? -5.163 9.959 3.678 1.00 97.12 73 GLU A C 1
ATOM 572 O O . GLU A 1 73 ? -5.331 9.467 2.569 1.00 97.12 73 GLU A O 1
ATOM 577 N N . ASP A 1 74 ? -5.257 11.273 3.891 1.00 95.19 74 ASP A N 1
ATOM 578 C CA . ASP A 1 74 ? -5.611 12.274 2.878 1.00 95.19 74 ASP A CA 1
ATOM 579 C C . ASP A 1 74 ? -4.430 12.726 2.000 1.00 95.19 74 ASP A C 1
ATOM 581 O O . ASP A 1 74 ? -4.618 13.488 1.051 1.00 95.19 74 ASP A O 1
ATOM 585 N N . ARG A 1 75 ? -3.209 12.281 2.315 1.00 95.19 75 ARG A N 1
ATOM 586 C CA . ARG A 1 75 ? -1.975 12.635 1.596 1.00 95.19 75 ARG A CA 1
ATOM 587 C C . ARG A 1 75 ? -1.526 11.566 0.614 1.00 95.19 75 ARG A C 1
ATOM 589 O O . ARG A 1 75 ? -0.828 11.888 -0.346 1.00 95.19 75 ARG A O 1
ATOM 596 N N . VAL A 1 76 ? -1.921 10.319 0.838 1.00 97.19 76 VAL A N 1
ATOM 597 C CA . VAL A 1 76 ? -1.737 9.241 -0.132 1.00 97.19 76 VAL A CA 1
ATOM 598 C C . VAL A 1 76 ? -2.762 9.427 -1.255 1.00 97.19 76 VAL A C 1
ATOM 600 O O . VAL A 1 76 ? -3.966 9.360 -1.037 1.00 97.19 76 VAL A O 1
ATOM 603 N N . THR A 1 77 ? -2.281 9.691 -2.470 1.00 96.50 77 THR A N 1
ATOM 604 C CA . THR A 1 77 ? -3.113 10.029 -3.645 1.00 96.50 77 THR A CA 1
ATOM 605 C C . THR A 1 77 ? -3.396 8.848 -4.570 1.00 96.50 77 THR A C 1
ATOM 607 O O . THR A 1 77 ? -3.999 9.024 -5.624 1.00 96.50 77 THR A O 1
ATOM 610 N N . TRP A 1 78 ? -2.934 7.653 -4.207 1.00 97.56 78 TRP A N 1
ATOM 611 C CA . TRP A 1 78 ? -2.920 6.473 -5.074 1.00 97.56 78 TRP A CA 1
ATOM 612 C C . TRP A 1 78 ? -3.634 5.265 -4.467 1.00 97.56 78 TRP A C 1
ATOM 614 O O . TRP A 1 78 ? -3.362 4.128 -4.847 1.00 97.56 78 TRP A O 1
ATOM 624 N N . TRP A 1 79 ? -4.561 5.504 -3.536 1.00 98.12 79 TRP A N 1
ATOM 625 C CA . TRP A 1 79 ? -5.361 4.451 -2.910 1.00 98.12 79 TRP A CA 1
ATOM 626 C C . TRP A 1 79 ? -6.119 3.577 -3.919 1.00 98.12 79 TRP A C 1
ATOM 628 O O . TRP A 1 79 ? -6.300 2.394 -3.663 1.00 98.12 79 TRP A O 1
ATOM 638 N N . ASP A 1 80 ? -6.460 4.109 -5.096 1.00 97.56 80 ASP A N 1
ATOM 639 C CA . ASP A 1 80 ? -7.111 3.375 -6.189 1.00 97.56 80 ASP A CA 1
ATOM 640 C C . ASP A 1 80 ? -6.264 2.220 -6.764 1.00 97.56 80 ASP A C 1
ATOM 642 O O . ASP A 1 80 ? -6.776 1.370 -7.490 1.00 97.56 80 ASP A O 1
ATOM 646 N N . ALA A 1 81 ? -4.962 2.172 -6.460 1.00 98.25 81 ALA A N 1
ATOM 647 C CA . ALA A 1 81 ? -4.089 1.082 -6.887 1.00 98.25 81 ALA A CA 1
ATOM 648 C C . ALA A 1 81 ? -4.183 -0.169 -5.988 1.00 98.25 81 ALA A C 1
ATOM 650 O O . ALA A 1 81 ? -3.772 -1.252 -6.413 1.00 98.25 81 ALA A O 1
ATOM 651 N N . VAL A 1 82 ? -4.686 -0.038 -4.756 1.00 98.56 82 VAL A N 1
ATOM 652 C CA . VAL A 1 82 ? -4.769 -1.120 -3.758 1.00 98.56 82 VAL A CA 1
ATOM 653 C C . VAL A 1 82 ? -6.229 -1.501 -3.481 1.00 98.56 82 VAL A C 1
ATOM 655 O O . VAL A 1 82 ? -7.140 -0.756 -3.820 1.00 98.56 82 VAL A O 1
ATOM 658 N N . ASP A 1 83 ? -6.471 -2.673 -2.888 1.00 98.25 83 ASP A N 1
ATOM 659 C CA . ASP A 1 83 ? -7.841 -3.139 -2.595 1.00 98.25 83 ASP A CA 1
ATOM 660 C C . ASP A 1 83 ? -8.379 -2.598 -1.273 1.00 98.25 83 ASP A C 1
ATOM 662 O O . ASP A 1 83 ? -9.589 -2.501 -1.072 1.00 98.25 83 ASP A O 1
ATOM 666 N N . VAL A 1 84 ? -7.472 -2.322 -0.336 1.00 97.94 84 VAL A N 1
ATOM 667 C CA . VAL A 1 84 ? -7.800 -1.932 1.031 1.00 97.94 84 VAL A CA 1
ATOM 668 C C . VAL A 1 84 ? -6.995 -0.690 1.388 1.00 97.94 84 VAL A C 1
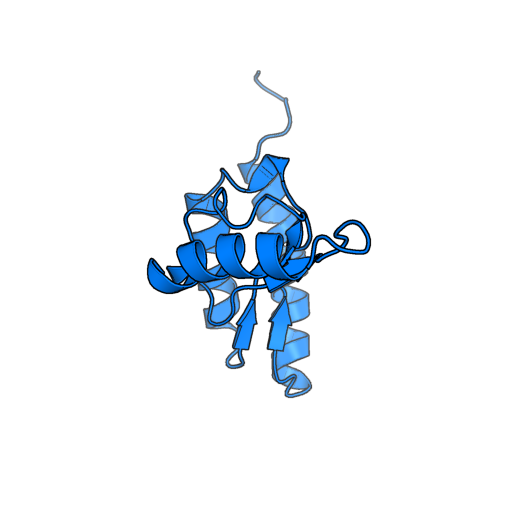ATOM 670 O O . VAL A 1 84 ? -5.782 -0.634 1.187 1.00 97.94 84 VAL A O 1
ATOM 673 N N . VAL A 1 85 ? -7.685 0.312 1.928 1.00 97.25 85 VAL A N 1
ATOM 674 C CA . VAL A 1 85 ? -7.059 1.469 2.572 1.00 97.25 85 VAL A CA 1
ATOM 675 C C . VAL A 1 85 ? -6.757 1.083 4.015 1.00 97.25 85 VAL A C 1
ATOM 677 O O . VAL A 1 85 ? -7.665 0.687 4.749 1.00 97.25 85 VAL A O 1
ATOM 680 N N . SER A 1 86 ? -5.499 1.196 4.444 1.00 97.75 86 SER A N 1
ATOM 681 C CA . SER A 1 86 ? -5.125 0.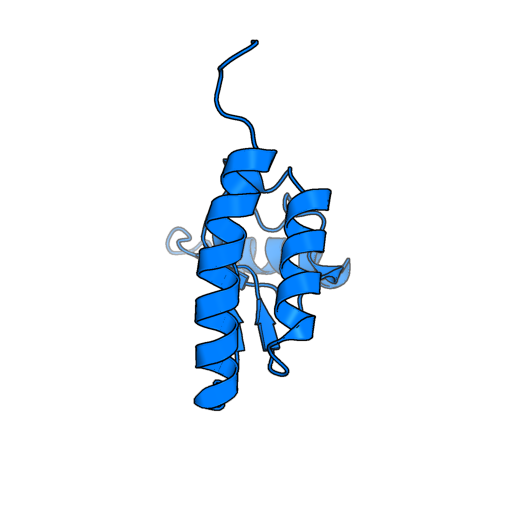940 5.835 1.00 97.75 86 SER A CA 1
ATOM 682 C C . SER A 1 86 ? -4.200 2.017 6.397 1.00 97.75 86 SER A C 1
ATOM 684 O O . SER A 1 86 ? -3.411 2.639 5.685 1.00 97.75 86 SER A O 1
ATOM 686 N N . SER A 1 87 ? -4.298 2.249 7.706 1.00 97.31 87 SER A N 1
ATOM 687 C CA . SER A 1 87 ? -3.416 3.172 8.414 1.00 97.31 87 SER A CA 1
ATOM 688 C C . SER A 1 87 ? -3.087 2.694 9.823 1.00 97.31 87 SER A C 1
ATOM 690 O O . SER A 1 87 ? -3.860 1.982 10.474 1.00 97.31 87 SER A O 1
ATOM 692 N N . SER A 1 88 ? -1.928 3.122 10.314 1.00 97.44 88 SER A N 1
ATOM 693 C CA . SER A 1 88 ? -1.538 2.956 11.711 1.00 97.44 88 SER A CA 1
ATOM 694 C C . SER A 1 88 ? -2.294 3.942 12.597 1.00 97.44 88 SER A C 1
ATOM 696 O O . SER A 1 88 ? -1.833 5.054 12.857 1.00 97.44 88 SER A O 1
ATOM 698 N N . GLY A 1 89 ? -3.463 3.532 13.085 1.00 96.06 89 GLY A N 1
ATOM 699 C CA . GLY A 1 89 ? -4.386 4.368 13.861 1.00 96.06 89 GLY A CA 1
ATOM 700 C C . GLY A 1 89 ? -3.957 4.694 15.299 1.00 96.06 89 GLY A C 1
ATOM 701 O O . GLY A 1 89 ? -4.766 4.574 16.219 1.00 96.06 89 GLY A O 1
ATOM 702 N N . TYR A 1 90 ? -2.706 5.108 15.526 1.00 95.69 90 TYR A N 1
ATOM 703 C CA . TYR A 1 90 ? -2.204 5.542 16.838 1.00 95.69 90 TYR A CA 1
ATOM 704 C C . TYR A 1 90 ? -2.719 6.945 17.211 1.00 95.69 90 TYR A C 1
ATOM 706 O O . TYR A 1 90 ? -1.954 7.908 17.329 1.00 95.69 90 TYR A O 1
ATOM 714 N N . TYR A 1 91 ? -4.036 7.058 17.379 1.00 96.62 91 TYR A N 1
ATOM 715 C CA . TYR A 1 91 ? -4.734 8.294 17.715 1.00 96.62 91 TYR A CA 1
ATOM 716 C C . TYR A 1 91 ? -4.798 8.539 19.230 1.00 96.62 91 TYR A C 1
ATOM 718 O O . TYR A 1 91 ? -4.901 7.585 20.005 1.00 96.62 91 TYR A O 1
ATOM 726 N N . PRO A 1 92 ? -4.763 9.807 19.686 1.00 97.19 92 PRO A N 1
ATOM 727 C CA . PRO A 1 92 ? -4.969 10.139 21.091 1.00 97.19 92 PRO A CA 1
ATOM 728 C C . PRO A 1 92 ? -6.306 9.611 21.630 1.00 97.19 92 PRO A C 1
ATOM 730 O O . PRO A 1 92 ? -7.341 9.676 20.960 1.00 97.19 92 PRO A O 1
ATOM 733 N N . THR A 1 93 ? -6.308 9.146 22.879 1.00 96.94 93 THR A N 1
ATOM 734 C CA . THR A 1 93 ? -7.532 8.722 23.571 1.00 96.94 93 THR A CA 1
ATOM 735 C C . THR A 1 93 ? -8.593 9.825 23.534 1.00 96.94 93 THR A C 1
ATOM 737 O O . THR A 1 93 ? -8.299 10.981 23.826 1.00 96.94 93 THR A O 1
ATOM 740 N N . GLY A 1 94 ? -9.833 9.460 23.202 1.00 97.19 94 GLY A N 1
ATOM 741 C CA . GLY A 1 94 ? -10.963 10.394 23.127 1.00 97.19 94 GLY A CA 1
ATOM 742 C C . GLY A 1 94 ? -11.106 11.140 21.797 1.00 97.19 94 GLY A C 1
ATOM 743 O O . GLY A 1 94 ? -12.034 11.925 21.669 1.00 97.19 94 GLY A O 1
ATOM 744 N N . THR A 1 95 ? -10.243 10.879 20.807 1.00 97.12 95 THR A N 1
ATOM 745 C CA . THR A 1 95 ? -10.296 11.521 19.471 1.00 97.12 95 THR A CA 1
ATOM 746 C C . THR A 1 95 ? -10.724 10.562 18.352 1.00 97.12 95 THR A C 1
ATOM 748 O O . THR A 1 95 ? -10.510 10.830 17.172 1.00 97.12 95 THR A O 1
ATOM 751 N N . TRP A 1 96 ? -11.293 9.405 18.705 1.00 94.69 96 TRP A N 1
ATOM 752 C CA . TRP A 1 96 ? -11.604 8.341 17.744 1.00 94.69 96 TRP A CA 1
ATOM 753 C C . TRP A 1 96 ? -12.624 8.777 16.689 1.00 94.69 96 TRP A C 1
ATOM 755 O O . TRP A 1 96 ? -12.341 8.667 15.501 1.00 94.69 96 TRP A O 1
ATOM 765 N N . ASP A 1 97 ? -13.758 9.339 17.113 1.00 97.19 97 ASP A N 1
ATOM 766 C CA . ASP A 1 97 ? -14.845 9.725 16.204 1.00 97.19 97 ASP A CA 1
ATOM 767 C C . ASP A 1 97 ? -14.405 10.804 15.198 1.00 97.19 97 ASP A C 1
ATOM 769 O O . ASP A 1 97 ? -14.738 10.736 14.018 1.00 97.19 97 ASP A O 1
ATOM 773 N N . GLU A 1 98 ? -13.588 11.766 15.640 1.00 96.81 98 GLU A N 1
ATOM 774 C CA . GLU A 1 98 ? -13.031 12.822 14.783 1.00 96.81 98 GLU A CA 1
ATOM 775 C C . GLU A 1 98 ? -12.089 12.251 13.714 1.00 96.81 98 GLU A C 1
ATOM 777 O O . GLU A 1 98 ? -12.136 12.651 12.548 1.00 96.81 98 GLU A O 1
ATOM 782 N N . ASN A 1 99 ? -11.239 11.295 14.099 1.00 96.44 99 ASN A N 1
ATOM 783 C CA . ASN A 1 99 ? -10.317 10.649 13.172 1.00 96.44 99 ASN A CA 1
ATOM 784 C C . ASN A 1 99 ? -11.038 9.711 12.207 1.00 96.44 99 ASN A C 1
ATOM 786 O O . ASN A 1 99 ? -10.702 9.713 11.025 1.00 96.44 99 ASN A O 1
ATOM 790 N N . LEU A 1 100 ? -12.053 8.978 12.669 1.00 95.31 100 LEU A N 1
ATOM 791 C CA . LEU A 1 100 ? -12.904 8.186 11.786 1.00 95.31 100 LEU A CA 1
ATOM 792 C C . LEU A 1 100 ? -13.605 9.058 10.747 1.00 95.31 100 LEU A C 1
ATOM 794 O O . LEU A 1 100 ? -13.522 8.737 9.569 1.00 95.31 100 LEU A O 1
ATOM 798 N N . ALA A 1 101 ? -14.204 10.184 11.144 1.00 96.06 101 ALA A N 1
ATOM 799 C CA . ALA A 1 101 ? -14.858 11.095 10.202 1.00 96.06 101 ALA A CA 1
ATOM 800 C C . ALA A 1 101 ? -13.877 11.652 9.150 1.00 96.06 101 ALA A C 1
ATOM 802 O O . ALA A 1 101 ? -14.213 11.775 7.971 1.00 96.06 101 ALA A O 1
ATOM 803 N N . ARG A 1 102 ? -12.634 11.961 9.554 1.00 95.62 102 ARG A N 1
ATOM 804 C CA . ARG A 1 102 ? -11.575 12.383 8.621 1.00 95.62 102 ARG A CA 1
ATOM 805 C C . ARG A 1 102 ? -11.226 11.279 7.620 1.00 95.62 102 ARG A C 1
ATOM 807 O O . ARG A 1 102 ? -11.052 11.580 6.443 1.00 95.62 102 ARG A O 1
ATOM 814 N N . ILE A 1 103 ? -11.100 10.036 8.086 1.00 96.06 103 ILE A N 1
ATOM 815 C CA . ILE A 1 103 ? -10.756 8.874 7.253 1.00 96.06 103 ILE A CA 1
ATOM 816 C C . ILE A 1 103 ? -11.920 8.511 6.323 1.00 96.06 103 ILE A C 1
ATOM 818 O O . ILE A 1 103 ? -11.692 8.259 5.145 1.00 96.06 103 ILE A O 1
ATOM 822 N N . GLU A 1 104 ? -13.162 8.549 6.806 1.00 95.38 104 GLU A N 1
ATOM 823 C CA . GLU A 1 104 ? -14.370 8.300 6.008 1.00 95.38 104 GLU A CA 1
ATOM 824 C C . GLU A 1 104 ? -14.437 9.246 4.804 1.00 95.38 104 GLU A C 1
ATOM 826 O O . GLU A 1 104 ? -14.577 8.796 3.669 1.00 95.38 104 GLU A O 1
ATOM 831 N N . ALA A 1 105 ? -14.174 10.539 5.020 1.00 95.12 105 ALA A N 1
ATOM 832 C CA . ALA A 1 105 ? -14.120 11.523 3.941 1.00 95.12 105 ALA A CA 1
ATOM 833 C C . ALA A 1 105 ? -13.020 11.251 2.895 1.00 95.12 105 ALA A C 1
ATOM 835 O O . ALA A 1 105 ? -13.107 11.782 1.786 1.00 95.12 105 ALA A O 1
ATOM 836 N N . VAL A 1 106 ? -11.972 10.491 3.238 1.00 93.56 106 VAL A N 1
ATOM 837 C CA . VAL A 1 106 ? -10.967 10.011 2.276 1.00 93.56 106 VAL A CA 1
ATOM 838 C C . VAL A 1 106 ? -11.520 8.815 1.515 1.00 93.56 106 VAL A C 1
ATOM 840 O O . VAL A 1 106 ? -11.520 8.853 0.291 1.00 93.56 106 VAL A O 1
ATOM 843 N N . VAL A 1 107 ? -12.025 7.799 2.222 1.00 92.50 107 VAL A N 1
ATOM 844 C CA . VAL A 1 107 ? -12.548 6.553 1.632 1.00 92.50 107 VAL A CA 1
ATOM 845 C C . VAL A 1 107 ? -13.669 6.823 0.625 1.00 92.50 107 VAL A C 1
ATOM 847 O O . VAL A 1 107 ? -13.691 6.202 -0.429 1.00 92.50 107 VAL A O 1
ATOM 850 N N . GLU A 1 108 ? -14.548 7.793 0.884 1.00 93.50 108 GLU A N 1
ATOM 851 C CA . GLU A 1 108 ? -15.623 8.187 -0.044 1.00 93.50 108 GLU A CA 1
ATOM 852 C C . GLU A 1 108 ? -15.133 8.777 -1.384 1.00 93.50 108 GLU A C 1
ATOM 854 O O . GLU A 1 108 ? -15.934 8.965 -2.303 1.00 93.50 108 GLU A O 1
ATOM 859 N N . ARG A 1 109 ? -13.844 9.121 -1.502 1.00 89.56 109 ARG A N 1
ATOM 860 C CA . ARG A 1 109 ? -13.250 9.742 -2.701 1.00 89.56 109 ARG A CA 1
ATOM 861 C C . ARG A 1 109 ? -12.411 8.782 -3.542 1.00 89.56 109 ARG A C 1
ATOM 863 O O . ARG A 1 109 ? -11.961 9.208 -4.608 1.00 89.56 109 ARG A O 1
ATOM 870 N N . VAL A 1 110 ? -12.144 7.575 -3.042 1.00 84.31 110 VAL A N 1
ATOM 871 C CA . VAL A 1 110 ? -11.282 6.570 -3.687 1.00 84.31 110 VAL A CA 1
ATOM 872 C C . VAL A 1 110 ? -12.093 5.682 -4.622 1.00 84.31 110 VAL A C 1
ATOM 874 O O . VAL A 1 110 ? -13.225 5.305 -4.249 1.00 84.31 110 VAL A O 1
#

Sequence (110 aa):
MPGEPTWEQWFAAYGELVLEAARVAEEVGAEMLCVGCEMVMSDGQEARWRRLVADVRAVYSGLVTYNCDKYQEDRV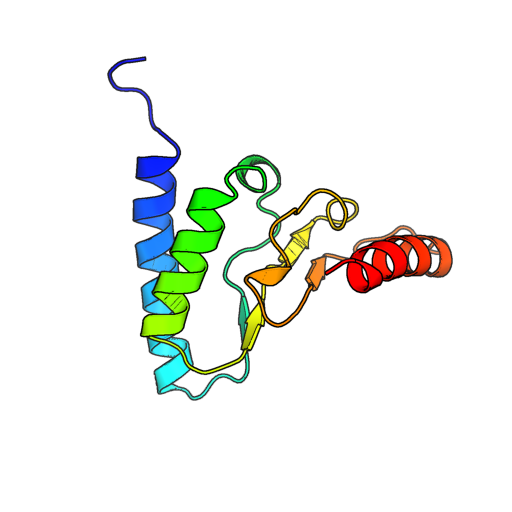TWWDAVDVVSSSGYYPTGTWDENLARIEAVVERV

Radius of gyration: 15.25 Å; chains: 1; bounding box: 42×35×35 Å

Foldseek 3Di:
DVPDDDPVNVLVVLLVVLLVVLLVCQVVVPQEDASEAAPLVCLVVQVSVLVSLVSSVVRHPHFYEYEHEQPCLQVNPNRVSGDDYHYDPPDDPPCVVVSVVVNVVSVVVD

Organism: NCBI:txid228952

InterPro domains:
  IPR017853 Glycoside hydrolase superfamily [SSF51445] (6-97)
  IPR055151 Glycoside Hydrolase Family 113 [PF22612] (2-109)